Protein AF-A0A6G3LDQ8-F1 (afdb_monomer)

Nearest PDB structures (foldseek):
  8odz-assembly1_D  TM=5.316E-01  e=8.358E+00  Mus musculus
  6cgr-assembly1_4  TM=1.955E-01  e=4.296E+00  Human alphaherpesvirus 1

Secondary structure (DSSP, 8-state):
-PPPSEEEEETTEEEEE-S---PPSS---------GGGHHHHHHHHHHHHH-----EEEE-GGGPSP-

pLDDT: mean 90.47, std 8.93, range [53.56, 98.19]

Structure (mmCIF, N/CA/C/O backbone):
data_AF-A0A6G3LDQ8-F1
#
_entry.id   AF-A0A6G3LDQ8-F1
#
loop_
_atom_site.group_PDB
_atom_site.id
_atom_site.type_symbol
_atom_site.label_atom_id
_atom_site.label_alt_id
_atom_site.label_comp_id
_atom_site.label_asym_id
_atom_site.label_entity_id
_atom_site.label_seq_id
_atom_site.pdbx_PDB_ins_code
_atom_site.Cartn_x
_atom_site.Cartn_y
_atom_site.Cartn_z
_atom_site.occupancy
_atom_site.B_iso_or_equiv
_atom_site.auth_seq_id
_atom_site.auth_comp_id
_atom_site.auth_asym_id
_atom_site.auth_atom_id
_atom_site.pdbx_PDB_model_num
ATOM 1 N N . MET A 1 1 ? 10.625 5.648 11.987 1.00 65.56 1 MET A N 1
ATOM 2 C CA . MET A 1 1 ? 9.963 4.365 11.698 1.00 65.56 1 MET A CA 1
ATOM 3 C C . MET A 1 1 ? 8.867 4.194 12.731 1.00 65.56 1 MET A C 1
ATOM 5 O O . MET A 1 1 ? 9.174 4.399 13.908 1.00 65.56 1 MET A O 1
ATOM 9 N N . PRO A 1 2 ? 7.616 3.960 12.311 1.00 79.06 2 PRO A N 1
ATOM 10 C CA . PRO A 1 2 ? 6.523 3.665 13.233 1.00 79.06 2 PRO A CA 1
ATOM 11 C C . PRO A 1 2 ? 6.868 2.440 14.094 1.00 79.06 2 PRO A C 1
ATOM 13 O O . PRO A 1 2 ? 7.677 1.596 13.703 1.00 79.06 2 PRO A O 1
ATOM 16 N N . LYS A 1 3 ? 6.330 2.382 15.315 1.00 88.06 3 LYS A N 1
ATOM 17 C CA . LYS A 1 3 ? 6.584 1.264 16.228 1.00 88.06 3 LYS A CA 1
ATOM 18 C C . LYS A 1 3 ? 5.694 0.094 15.816 1.00 88.06 3 LYS A C 1
ATOM 20 O O . LYS A 1 3 ? 4.480 0.244 15.802 1.00 88.06 3 LYS A O 1
ATOM 25 N N . VAL A 1 4 ? 6.293 -1.063 15.544 1.00 91.88 4 VAL A N 1
ATOM 26 C CA . VAL A 1 4 ? 5.549 -2.292 15.239 1.00 91.88 4 VAL A CA 1
ATOM 27 C C . VAL A 1 4 ? 4.750 -2.718 16.473 1.00 91.88 4 VAL A C 1
ATOM 29 O O . VAL A 1 4 ? 5.322 -2.938 17.547 1.00 91.88 4 VAL A O 1
ATOM 32 N N . LYS A 1 5 ? 3.425 -2.777 16.333 1.00 93.19 5 LYS A N 1
ATOM 33 C CA . LYS A 1 5 ? 2.483 -3.240 17.358 1.00 93.19 5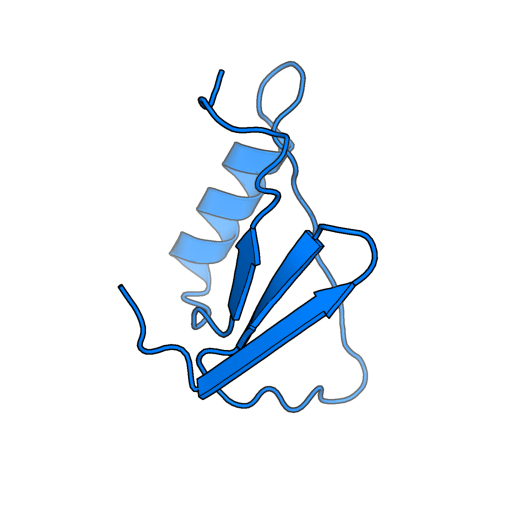 LYS A CA 1
ATOM 34 C C . LYS A 1 5 ? 2.311 -4.755 17.289 1.00 93.19 5 LYS A C 1
ATOM 36 O O . LYS A 1 5 ? 2.316 -5.408 18.331 1.00 93.19 5 LYS A O 1
ATOM 41 N N . ASN A 1 6 ? 2.178 -5.283 16.077 1.00 93.38 6 ASN A N 1
ATOM 42 C CA . ASN A 1 6 ? 2.043 -6.704 15.787 1.00 93.38 6 ASN A CA 1
ATOM 43 C C . ASN A 1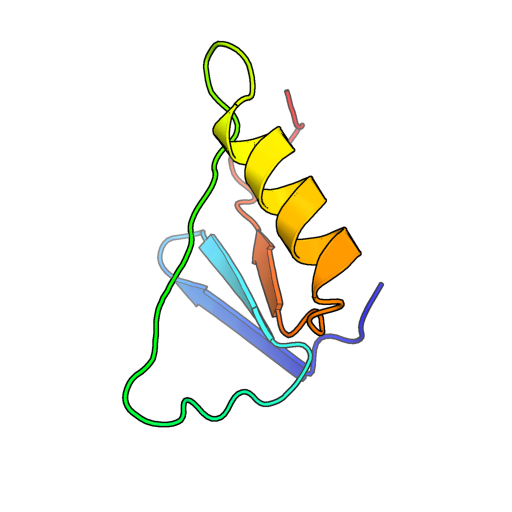 6 ? 2.803 -7.041 14.496 1.00 93.38 6 ASN A C 1
ATOM 45 O O . ASN A 1 6 ? 2.943 -6.187 13.618 1.00 93.38 6 ASN A O 1
ATOM 49 N N . GLU A 1 7 ? 3.309 -8.267 14.404 1.00 94.50 7 GLU A N 1
ATOM 50 C CA . GLU A 1 7 ? 4.045 -8.770 13.244 1.00 94.50 7 GLU A CA 1
ATOM 51 C C . GLU A 1 7 ? 3.645 -10.222 12.980 1.00 94.50 7 GLU A C 1
ATOM 53 O O . GLU A 1 7 ? 3.611 -11.038 13.904 1.00 94.50 7 GLU A O 1
ATOM 58 N N . GLU A 1 8 ? 3.346 -10.540 11.723 1.00 95.88 8 GLU A N 1
ATOM 59 C CA . GLU A 1 8 ? 2.971 -11.883 11.284 1.00 95.88 8 GLU A CA 1
ATOM 60 C C . GLU A 1 8 ? 3.740 -12.258 10.011 1.00 95.88 8 GLU A C 1
ATOM 62 O O . GLU A 1 8 ? 3.817 -11.474 9.067 1.00 95.88 8 GLU A O 1
ATOM 67 N N . GLU A 1 9 ? 4.299 -13.469 9.969 1.00 95.25 9 GLU A N 1
ATOM 68 C CA . GLU A 1 9 ? 4.932 -14.019 8.767 1.00 95.25 9 GLU A CA 1
ATOM 69 C C . GLU A 1 9 ? 4.015 -15.058 8.114 1.00 95.25 9 GLU A C 1
ATOM 71 O O . GLU A 1 9 ? 3.687 -16.085 8.713 1.00 95.25 9 GLU A O 1
ATOM 76 N N . ILE A 1 10 ? 3.651 -14.818 6.853 1.00 94.56 10 ILE A N 1
ATOM 77 C CA . ILE A 1 10 ? 2.843 -15.727 6.035 1.00 94.56 10 ILE A CA 1
ATOM 78 C C . ILE A 1 10 ? 3.603 -15.999 4.739 1.00 94.56 10 ILE A C 1
ATOM 80 O O . ILE A 1 10 ? 3.879 -15.088 3.965 1.00 94.56 10 ILE A O 1
ATOM 84 N N . GLU A 1 11 ? 3.960 -17.262 4.495 1.00 93.50 11 GLU A N 1
ATOM 85 C CA . GLU A 1 11 ? 4.650 -17.699 3.267 1.00 93.50 11 GLU A CA 1
ATOM 86 C C . GLU A 1 11 ? 5.958 -16.930 2.953 1.00 93.50 11 GLU A C 1
ATOM 88 O O . GLU A 1 11 ? 6.377 -16.818 1.798 1.00 93.50 11 GLU A O 1
ATOM 93 N N . GLY A 1 12 ? 6.648 -16.433 3.986 1.00 90.12 12 GLY A N 1
ATOM 94 C CA . GLY A 1 12 ? 7.870 -15.634 3.842 1.00 90.12 12 GLY A CA 1
ATOM 95 C C . GLY A 1 12 ? 7.628 -14.167 3.470 1.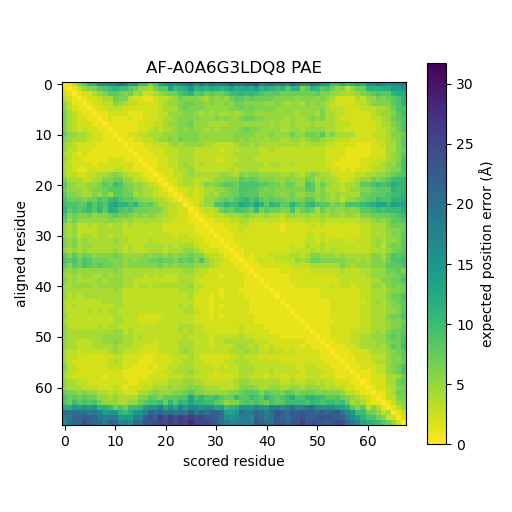00 90.12 12 GLY A C 1
ATOM 96 O O . GLY A 1 12 ? 8.562 -13.501 3.020 1.00 90.12 12 GLY A O 1
ATOM 97 N N . ILE A 1 13 ? 6.394 -13.681 3.625 1.00 94.06 13 ILE A N 1
ATOM 98 C CA . ILE A 1 13 ? 6.006 -12.268 3.585 1.00 94.06 13 ILE A CA 1
ATOM 99 C C . ILE A 1 13 ? 5.721 -11.837 5.024 1.00 94.06 13 ILE A C 1
ATOM 101 O O . ILE A 1 13 ? 4.959 -12.497 5.729 1.00 94.06 13 ILE A O 1
ATOM 105 N N . VAL A 1 14 ? 6.336 -10.741 5.453 1.00 94.38 14 VAL A N 1
ATOM 106 C CA . VAL A 1 14 ? 6.186 -10.182 6.796 1.00 94.38 14 VAL A CA 1
ATOM 107 C C . VAL A 1 14 ? 5.177 -9.041 6.736 1.00 94.38 14 VAL A C 1
ATOM 109 O O . VAL A 1 14 ? 5.377 -8.057 6.025 1.00 94.38 14 VAL A O 1
ATOM 112 N N . PHE A 1 15 ? 4.088 -9.167 7.482 1.00 95.00 15 PHE A N 1
ATOM 113 C CA . PHE A 1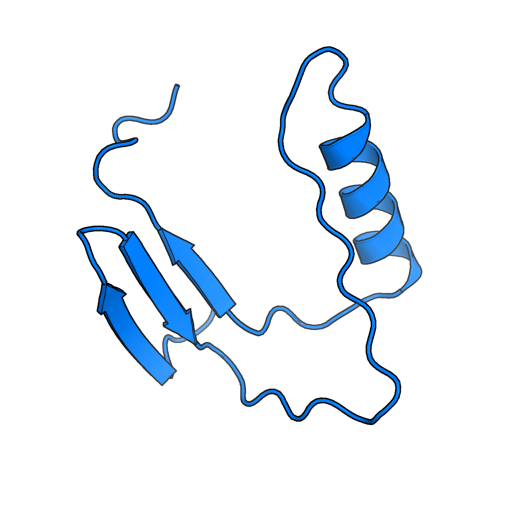 15 ? 3.076 -8.134 7.661 1.00 95.00 15 PHE A CA 1
ATOM 114 C C . PHE A 1 15 ? 3.311 -7.445 9.002 1.00 95.00 15 PHE A C 1
ATOM 116 O O . PHE A 1 15 ? 3.410 -8.106 10.034 1.00 95.00 15 PHE A O 1
ATOM 123 N N . GLN A 1 16 ? 3.404 -6.119 8.986 1.00 95.25 16 GLN A N 1
ATOM 124 C CA . GLN A 1 16 ? 3.629 -5.301 10.173 1.00 95.25 16 GLN A CA 1
ATOM 125 C C . GLN A 1 16 ? 2.445 -4.367 10.381 1.00 95.25 16 GLN A C 1
ATOM 127 O O . GLN A 1 16 ? 2.068 -3.623 9.477 1.00 95.25 16 GLN A O 1
ATOM 132 N N . GLU A 1 17 ? 1.887 -4.368 11.585 1.00 94.69 17 GLU A N 1
ATOM 133 C CA . GLU A 1 17 ? 0.808 -3.467 11.984 1.00 94.69 17 GLU A CA 1
ATOM 134 C C . GLU A 1 17 ? 1.369 -2.400 12.926 1.00 94.69 17 GLU A C 1
ATOM 136 O O . GLU A 1 17 ? 2.059 -2.709 13.903 1.00 94.69 17 GLU A O 1
ATOM 141 N N . TYR A 1 18 ? 1.081 -1.135 12.636 1.00 94.94 18 TYR A N 1
ATOM 142 C CA . TYR A 1 18 ? 1.542 0.019 13.411 1.00 94.94 18 TYR A CA 1
ATOM 143 C C . TYR A 1 18 ? 0.409 0.648 14.221 1.00 94.94 18 TYR A C 1
ATOM 145 O O . TYR A 1 18 ? 0.628 1.073 15.352 1.00 94.94 18 TYR A O 1
ATOM 153 N N . GLU A 1 19 ? -0.799 0.667 13.660 1.00 91.69 19 GLU A N 1
ATOM 154 C CA . GLU A 1 19 ? -2.001 1.245 14.259 1.00 91.69 19 GLU A CA 1
ATOM 155 C C . GLU A 1 19 ? -3.202 0.323 14.015 1.00 91.69 19 GLU A C 1
ATOM 157 O O . GLU A 1 19 ? -3.222 -0.445 13.052 1.00 91.69 19 GLU A O 1
ATOM 162 N N . ASP A 1 20 ? -4.219 0.408 14.873 1.00 89.25 20 ASP A N 1
ATOM 163 C CA . ASP A 1 20 ? -5.468 -0.325 14.654 1.00 89.25 20 ASP A CA 1
ATOM 164 C C . ASP A 1 20 ? -6.240 0.273 13.471 1.00 89.25 20 ASP A C 1
ATOM 166 O O . ASP A 1 20 ? -6.429 1.489 13.386 1.00 89.25 20 ASP A O 1
ATOM 170 N N . ILE A 1 21 ? -6.737 -0.587 12.581 1.00 86.44 21 ILE A N 1
ATOM 171 C CA . ILE A 1 21 ? -7.618 -0.196 11.480 1.00 86.44 21 ILE A CA 1
ATOM 172 C C . ILE A 1 21 ? -9.005 -0.813 11.667 1.00 86.44 21 ILE A C 1
ATOM 174 O O . ILE A 1 21 ? -9.159 -2.026 11.779 1.00 86.44 21 ILE A O 1
ATOM 178 N N . GLU A 1 22 ? -10.036 0.030 11.656 1.00 88.56 22 GLU A N 1
ATOM 179 C CA . GLU A 1 22 ? -11.432 -0.401 11.595 1.00 88.56 22 GLU A CA 1
ATOM 180 C C . GLU A 1 22 ? -12.029 0.039 10.254 1.00 88.56 22 GLU A C 1
ATOM 182 O O . GLU A 1 22 ? -12.098 1.229 9.937 1.00 88.56 22 GLU A O 1
ATOM 187 N N . LEU A 1 23 ? -12.440 -0.927 9.430 1.00 86.81 23 LEU A N 1
ATOM 188 C CA . LEU A 1 23 ? -13.035 -0.644 8.127 1.00 86.81 23 LEU A CA 1
ATOM 189 C C . LEU A 1 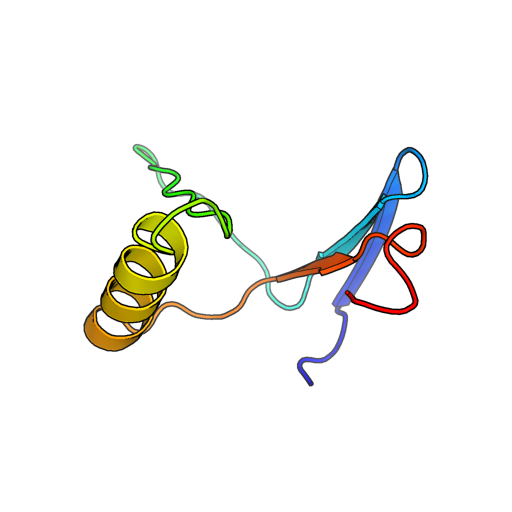23 ? -14.521 -0.320 8.285 1.00 86.81 23 LEU A C 1
ATOM 191 O O . LEU A 1 23 ? -15.329 -1.178 8.643 1.00 86.81 23 LEU A O 1
ATOM 195 N N . THR A 1 24 ? -14.900 0.908 7.944 1.00 88.50 24 THR A N 1
ATOM 196 C CA . THR A 1 24 ? -16.310 1.289 7.824 1.00 88.50 24 THR A CA 1
ATOM 197 C C . THR A 1 24 ? -16.861 0.841 6.468 1.00 88.50 24 THR A C 1
ATOM 199 O O . THR A 1 24 ? -16.161 0.862 5.458 1.00 88.50 24 THR A O 1
ATOM 202 N N . SER A 1 25 ? -18.114 0.378 6.437 1.00 90.88 25 SER A N 1
ATOM 203 C CA . SER A 1 25 ? -18.760 -0.082 5.201 1.00 90.88 25 SER A CA 1
ATOM 204 C C . SER A 1 25 ? -19.627 1.021 4.584 1.00 90.88 25 SER A C 1
ATOM 206 O O . SER A 1 25 ? -20.436 1.612 5.304 1.00 90.88 25 SER A O 1
ATOM 208 N N . PRO A 1 26 ? -19.538 1.265 3.264 1.00 90.94 26 PRO A N 1
ATOM 209 C CA . PRO A 1 26 ? -18.673 0.589 2.291 1.00 90.94 26 PRO A CA 1
ATOM 210 C C . PRO A 1 26 ? -17.208 1.054 2.372 1.00 90.94 26 PRO A C 1
ATOM 212 O O . PRO A 1 26 ? -16.942 2.239 2.549 1.00 90.94 26 PRO A O 1
ATOM 215 N N . SER A 1 27 ? -16.268 0.129 2.169 1.00 90.06 27 SER A N 1
ATOM 216 C CA . SER A 1 27 ? -14.831 0.412 2.092 1.00 90.06 27 SER A CA 1
ATOM 217 C C . SER A 1 27 ? -14.299 0.226 0.667 1.00 90.06 27 SER A C 1
ATOM 219 O O . SER A 1 27 ? -14.876 -0.499 -0.146 1.00 90.06 27 SER A O 1
ATOM 221 N N . CYS A 1 28 ? -13.198 0.908 0.346 1.00 92.06 28 CYS A N 1
ATOM 222 C CA . CYS A 1 28 ? -12.528 0.844 -0.952 1.00 92.06 28 CYS A CA 1
ATOM 223 C C . CYS A 1 28 ? -11.022 0.670 -0.746 1.00 92.06 28 CYS A C 1
ATOM 225 O O . CYS A 1 28 ? -10.438 1.333 0.110 1.00 92.06 28 CYS A O 1
ATOM 227 N N . LEU A 1 29 ? -10.401 -0.195 -1.550 1.00 93.25 29 LEU A N 1
ATOM 228 C CA . LEU A 1 29 ? -8.954 -0.377 -1.593 1.00 93.25 29 LEU A CA 1
ATOM 229 C C . LEU A 1 29 ? -8.407 0.208 -2.898 1.00 93.25 29 LEU A C 1
ATOM 231 O O . LEU A 1 29 ? -8.834 -0.178 -3.985 1.00 93.25 29 LEU A O 1
ATOM 235 N N . ILE A 1 30 ? -7.432 1.108 -2.779 1.00 94.81 30 ILE A N 1
ATOM 236 C CA . ILE A 1 30 ? -6.690 1.674 -3.910 1.00 94.81 30 ILE A CA 1
ATOM 237 C C . ILE A 1 30 ? -5.266 1.121 -3.851 1.00 94.81 30 ILE A C 1
ATOM 239 O O . ILE A 1 30 ? -4.587 1.281 -2.840 1.00 94.81 30 ILE A O 1
ATOM 243 N N . VAL A 1 31 ? -4.818 0.477 -4.931 1.00 95.00 31 VAL A N 1
ATOM 244 C CA . VAL A 1 31 ? -3.496 -0.165 -5.019 1.00 95.00 31 VAL A CA 1
ATOM 245 C C . VAL A 1 31 ? -2.720 0.393 -6.208 1.00 95.00 31 VAL A C 1
ATOM 247 O O . VAL A 1 31 ? -3.282 0.618 -7.278 1.00 95.00 31 VAL A O 1
ATOM 250 N N . GLY A 1 32 ? -1.423 0.621 -6.015 1.00 93.56 32 GLY A N 1
ATOM 251 C CA . GLY A 1 32 ? -0.544 1.267 -6.983 1.00 93.56 32 GLY A CA 1
ATOM 252 C C . GLY A 1 32 ? 0.876 0.771 -6.792 1.00 93.56 32 GLY A C 1
ATOM 253 O O . GLY A 1 32 ? 1.637 1.326 -6.005 1.00 93.56 32 GLY A O 1
ATOM 254 N N . PHE A 1 33 ? 1.212 -0.294 -7.510 1.00 91.44 33 PHE A N 1
ATOM 255 C CA . PHE A 1 33 ? 2.559 -0.847 -7.526 1.00 91.44 33 PHE A CA 1
ATOM 256 C C . PHE A 1 33 ? 3.465 -0.069 -8.493 1.00 91.44 33 PHE A C 1
ATOM 258 O O . PHE A 1 33 ? 2.971 0.566 -9.435 1.00 91.44 33 PHE A O 1
ATOM 265 N N . PRO A 1 34 ? 4.791 -0.098 -8.280 1.00 89.94 34 PRO A N 1
ATOM 266 C CA . PRO A 1 34 ? 5.740 0.368 -9.280 1.00 89.94 34 PRO A CA 1
ATOM 267 C C . PRO A 1 34 ? 5.667 -0.528 -10.527 1.00 89.94 34 PRO A C 1
ATOM 269 O O . PRO A 1 34 ? 5.784 -1.745 -10.432 1.00 89.94 34 PRO A O 1
ATOM 272 N N . ASP A 1 35 ? 5.476 0.085 -11.694 1.00 91.81 35 ASP A N 1
ATOM 273 C CA . ASP A 1 35 ? 5.442 -0.579 -13.005 1.00 91.81 35 ASP A CA 1
ATOM 274 C C . ASP A 1 35 ? 5.912 0.406 -14.099 1.00 91.81 35 ASP A C 1
ATOM 276 O O . ASP A 1 35 ? 6.309 1.541 -13.801 1.00 91.81 35 ASP A O 1
ATOM 280 N N . ALA A 1 36 ? 5.875 -0.002 -15.369 1.00 93.50 36 ALA A N 1
ATOM 281 C CA . ALA A 1 36 ? 6.215 0.807 -16.529 1.00 93.50 36 ALA A CA 1
ATOM 282 C C . ALA A 1 36 ? 5.526 2.184 -16.494 1.00 93.50 36 ALA A C 1
ATOM 284 O O . ALA A 1 36 ? 4.304 2.315 -16.418 1.00 93.50 36 ALA A O 1
ATOM 285 N N . GLY A 1 37 ? 6.339 3.241 -16.551 1.00 94.00 37 GLY A N 1
ATOM 286 C CA . GLY A 1 37 ? 5.869 4.628 -16.509 1.00 94.00 37 GLY A CA 1
ATOM 287 C C . GLY A 1 37 ? 5.491 5.146 -15.117 1.00 94.00 37 GLY A C 1
ATOM 288 O O . GLY A 1 37 ? 5.127 6.313 -15.008 1.00 94.00 37 GLY A O 1
ATOM 289 N N . LEU A 1 38 ? 5.594 4.322 -14.063 1.00 95.19 38 LEU A N 1
ATOM 290 C CA . LEU A 1 38 ? 5.384 4.685 -12.651 1.00 95.19 38 LEU A CA 1
ATOM 291 C C . LEU A 1 38 ? 4.029 5.338 -12.337 1.00 95.19 38 LEU A C 1
ATOM 293 O O . LEU A 1 38 ? 3.858 5.922 -11.267 1.00 95.19 38 LEU A O 1
ATOM 297 N N . VAL A 1 39 ? 3.050 5.224 -13.237 1.00 95.69 39 VAL A N 1
ATOM 298 C CA . VAL A 1 39 ? 1.769 5.932 -13.125 1.00 95.69 39 VAL A CA 1
ATOM 299 C C . VAL A 1 39 ? 1.063 5.564 -11.821 1.00 95.69 39 VAL A C 1
ATOM 301 O O . VAL A 1 39 ? 0.656 6.457 -11.088 1.00 95.69 39 VAL A O 1
ATOM 304 N N . GLY A 1 40 ? 1.009 4.271 -11.475 1.00 95.06 40 GLY A N 1
ATOM 305 C CA . GLY A 1 40 ? 0.398 3.798 -10.228 1.00 95.06 40 GLY A CA 1
ATOM 306 C C . GLY A 1 40 ? 1.046 4.394 -8.975 1.00 95.06 40 GLY A C 1
ATOM 307 O O . GLY A 1 40 ? 0.351 4.967 -8.135 1.00 95.06 40 GLY A O 1
ATOM 308 N N . GLY A 1 41 ? 2.378 4.329 -8.880 1.00 95.31 41 GLY A N 1
ATOM 309 C CA . GLY A 1 41 ? 3.124 4.891 -7.749 1.00 95.31 41 GLY A CA 1
ATOM 310 C C . GLY A 1 41 ? 2.981 6.413 -7.629 1.00 95.31 41 GLY A C 1
ATOM 311 O O . GLY A 1 41 ? 2.791 6.932 -6.527 1.00 95.31 41 GLY A O 1
ATOM 312 N N . ILE A 1 42 ? 2.996 7.136 -8.755 1.00 96.31 42 ILE A N 1
ATOM 313 C CA . ILE A 1 42 ? 2.809 8.595 -8.786 1.00 96.31 42 ILE A CA 1
ATOM 314 C C . ILE A 1 42 ? 1.381 8.968 -8.366 1.00 96.31 42 ILE A C 1
ATOM 316 O O . ILE A 1 42 ? 1.199 9.868 -7.544 1.00 96.31 42 ILE A O 1
ATOM 320 N N . SER A 1 43 ? 0.369 8.270 -8.890 1.00 96.56 43 SER A N 1
ATOM 321 C CA . SER A 1 43 ? -1.035 8.515 -8.552 1.00 96.56 43 SER A CA 1
ATOM 322 C C . SER A 1 43 ? -1.318 8.268 -7.070 1.00 96.56 43 SER A C 1
ATOM 324 O O . SER A 1 43 ? -1.928 9.123 -6.430 1.00 96.56 43 SER A O 1
ATOM 326 N N . ILE A 1 44 ? -0.828 7.162 -6.494 1.00 96.62 44 ILE A N 1
ATOM 327 C CA . ILE A 1 44 ? -0.975 6.906 -5.052 1.00 96.62 44 ILE A CA 1
ATOM 328 C C . ILE A 1 44 ? -0.236 7.947 -4.215 1.00 96.62 44 ILE A C 1
ATOM 330 O O . ILE A 1 44 ? -0.809 8.464 -3.259 1.00 96.62 44 ILE A O 1
ATOM 334 N N . SER A 1 45 ? 0.991 8.315 -4.589 1.00 95.88 45 SER A N 1
ATOM 335 C CA . SER A 1 45 ? 1.750 9.345 -3.864 1.00 95.88 45 SER A CA 1
ATOM 336 C C . SER A 1 45 ? 1.008 10.683 -3.831 1.00 95.88 45 SER A C 1
ATOM 338 O O . SER A 1 45 ? 1.001 11.371 -2.810 1.00 95.88 45 SER A O 1
ATOM 340 N N . HIS A 1 46 ? 0.344 11.044 -4.933 1.00 97.00 46 HIS A N 1
ATOM 341 C CA . HIS A 1 46 ? -0.515 12.222 -4.978 1.00 97.00 46 H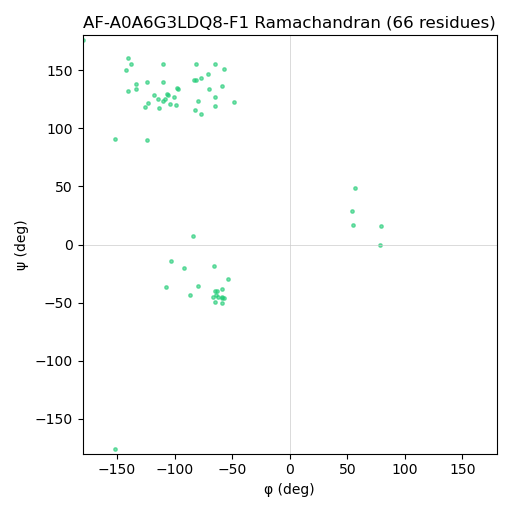IS A CA 1
ATOM 342 C C . HIS A 1 46 ? -1.721 12.078 -4.041 1.00 97.00 46 HIS A C 1
ATOM 344 O O . HIS A 1 46 ? -1.935 12.959 -3.216 1.00 97.00 46 HIS A O 1
ATOM 350 N N . ILE A 1 47 ? -2.455 10.959 -4.096 1.00 96.69 47 ILE A N 1
ATOM 351 C CA . ILE A 1 47 ? -3.615 10.704 -3.222 1.00 96.69 47 ILE A CA 1
ATOM 352 C C . ILE A 1 47 ? -3.229 10.784 -1.739 1.00 96.69 47 ILE A C 1
ATOM 354 O O . ILE A 1 47 ? -3.917 11.451 -0.968 1.00 96.69 47 ILE A O 1
ATOM 358 N N . ILE A 1 48 ? -2.114 10.159 -1.344 1.00 96.62 48 ILE A N 1
ATOM 359 C CA . ILE A 1 48 ? -1.600 10.210 0.032 1.00 96.62 48 ILE A CA 1
ATOM 360 C C . ILE A 1 48 ? -1.331 11.660 0.443 1.00 96.62 48 ILE A C 1
ATOM 362 O O . ILE A 1 48 ? -1.738 12.082 1.522 1.00 96.62 48 ILE A O 1
ATOM 366 N N . ARG A 1 49 ? -0.689 12.453 -0.422 1.00 97.12 49 ARG A N 1
ATOM 367 C CA . ARG A 1 49 ? -0.384 13.855 -0.116 1.00 97.12 49 ARG A CA 1
ATOM 368 C C . ARG A 1 49 ? -1.638 14.717 0.041 1.00 97.12 49 ARG A C 1
ATOM 370 O O . ARG A 1 49 ? -1.655 15.576 0.914 1.00 97.12 49 ARG A O 1
ATOM 377 N N . GLU A 1 50 ? -2.652 14.516 -0.799 1.00 98.19 50 GLU A N 1
ATOM 378 C CA . GLU A 1 50 ? -3.865 15.345 -0.777 1.00 98.19 50 GLU A CA 1
ATOM 379 C C . GLU A 1 50 ? -4.848 14.934 0.331 1.00 98.19 50 GLU A C 1
ATOM 381 O O . GLU A 1 50 ? -5.495 15.794 0.923 1.00 98.19 50 GLU A O 1
ATOM 386 N N . MET A 1 51 ? -4.971 13.636 0.632 1.00 95.94 51 MET A N 1
ATOM 387 C CA . MET A 1 51 ? -5.913 13.144 1.646 1.00 95.94 51 MET A CA 1
ATOM 388 C C . MET A 1 51 ? -5.309 13.030 3.049 1.00 95.94 51 MET A C 1
ATOM 390 O O . MET A 1 51 ? -6.059 12.975 4.020 1.00 95.94 51 MET A O 1
ATOM 394 N N . GLY A 1 52 ? -3.979 12.964 3.164 1.00 94.62 52 GLY A N 1
ATOM 395 C CA . GLY A 1 52 ? -3.278 12.792 4.437 1.00 94.62 52 GLY A CA 1
ATOM 396 C C . GLY A 1 52 ? -3.696 11.543 5.226 1.00 94.62 52 GLY A C 1
ATOM 397 O O . GLY A 1 52 ? -3.997 11.678 6.414 1.00 94.62 52 GLY A O 1
ATOM 398 N N . PRO A 1 53 ? -3.760 10.342 4.613 1.00 92.62 53 PRO A N 1
ATOM 399 C CA . PRO A 1 53 ? -4.066 9.128 5.353 1.00 92.62 53 PRO A CA 1
ATOM 400 C C . PRO A 1 53 ? -2.959 8.825 6.370 1.00 92.62 53 PRO A C 1
ATOM 402 O O . PRO A 1 53 ? -1.803 9.219 6.197 1.00 92.62 53 PRO A O 1
ATOM 405 N N . ILE A 1 54 ? -3.317 8.091 7.420 1.00 91.81 54 ILE A N 1
ATOM 406 C CA . ILE A 1 54 ? -2.357 7.585 8.402 1.00 91.81 54 ILE A CA 1
ATOM 407 C C . ILE A 1 54 ? -1.709 6.292 7.896 1.00 91.81 54 ILE A C 1
ATOM 409 O O . ILE A 1 54 ? -2.364 5.455 7.275 1.00 91.81 54 ILE A O 1
ATOM 413 N N . GLU A 1 55 ? -0.415 6.128 8.159 1.00 93.50 55 GLU A N 1
ATOM 414 C CA . GLU A 1 55 ? 0.296 4.874 7.906 1.00 93.50 55 GLU A CA 1
ATOM 415 C C . GLU A 1 55 ? -0.067 3.871 9.009 1.00 93.50 55 GLU A C 1
ATOM 417 O O . GLU A 1 55 ? 0.272 4.079 10.171 1.00 93.50 55 GLU A O 1
ATOM 422 N N . VAL A 1 56 ? -0.782 2.802 8.652 1.00 94.94 56 VAL A N 1
ATOM 423 C CA . VAL A 1 56 ? -1.294 1.810 9.620 1.00 94.94 56 VAL A CA 1
ATOM 424 C C . VAL A 1 56 ? -0.491 0.514 9.652 1.00 94.94 56 VAL A C 1
ATOM 426 O O . VAL A 1 56 ? -0.638 -0.273 10.581 1.00 94.94 56 VAL A O 1
ATOM 429 N N . GLY A 1 57 ? 0.362 0.279 8.658 1.00 94.94 57 GLY A N 1
ATOM 430 C CA . GLY A 1 57 ? 1.125 -0.954 8.545 1.00 94.94 57 GLY A CA 1
ATOM 431 C C . GLY A 1 57 ? 2.042 -0.978 7.330 1.00 94.94 57 GLY A C 1
ATOM 432 O O . GLY A 1 57 ? 2.032 -0.063 6.504 1.00 94.94 57 GLY A O 1
ATOM 433 N N . GLY A 1 58 ? 2.828 -2.044 7.232 1.00 93.69 58 GLY A N 1
ATOM 434 C CA . GLY A 1 58 ? 3.775 -2.303 6.156 1.00 93.69 58 GLY A CA 1
ATOM 435 C C . GLY A 1 58 ? 3.794 -3.776 5.762 1.00 93.69 58 GLY A C 1
ATOM 436 O O . GLY A 1 58 ? 3.364 -4.648 6.515 1.00 93.69 58 GLY A O 1
ATOM 437 N N . ILE A 1 59 ? 4.293 -4.042 4.558 1.00 93.19 59 ILE A N 1
ATOM 438 C CA . ILE A 1 59 ? 4.551 -5.392 4.059 1.00 93.19 59 ILE A CA 1
ATOM 439 C C . ILE A 1 59 ? 6.024 -5.437 3.672 1.00 93.19 59 ILE A C 1
ATOM 441 O O . ILE A 1 59 ? 6.456 -4.657 2.822 1.00 93.19 59 ILE A O 1
ATOM 445 N N . ASP A 1 60 ? 6.777 -6.343 4.282 1.00 91.38 60 ASP A N 1
ATOM 446 C CA . ASP A 1 60 ? 8.160 -6.628 3.927 1.00 91.38 60 ASP A CA 1
ATOM 447 C C . ASP A 1 60 ? 8.254 -8.013 3.277 1.00 91.38 60 ASP A C 1
ATOM 449 O O . ASP A 1 60 ? 7.593 -8.975 3.671 1.00 91.38 60 ASP A O 1
ATOM 453 N N . ILE A 1 61 ? 9.073 -8.113 2.237 1.00 90.69 61 ILE A N 1
ATOM 454 C CA . ILE A 1 61 ? 9.321 -9.357 1.514 1.00 90.69 61 ILE A CA 1
ATOM 455 C C . ILE A 1 61 ? 10.833 -9.570 1.546 1.00 90.69 61 ILE A C 1
ATOM 457 O O . ILE A 1 61 ? 11.526 -9.152 0.614 1.00 90.69 61 ILE A O 1
ATOM 461 N N . PRO A 1 62 ? 11.372 -10.261 2.570 1.00 85.81 62 PRO A N 1
ATOM 462 C CA . PRO A 1 62 ? 12.815 -10.411 2.757 1.00 85.81 62 PRO A CA 1
ATOM 463 C C . PRO A 1 62 ? 13.547 -10.962 1.526 1.00 85.81 62 PRO A C 1
ATOM 465 O O . PRO A 1 62 ? 14.696 -10.606 1.265 1.00 85.81 62 PRO A 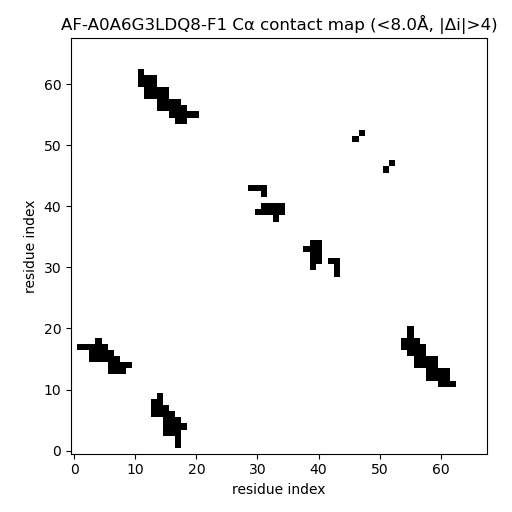O 1
ATOM 468 N N . 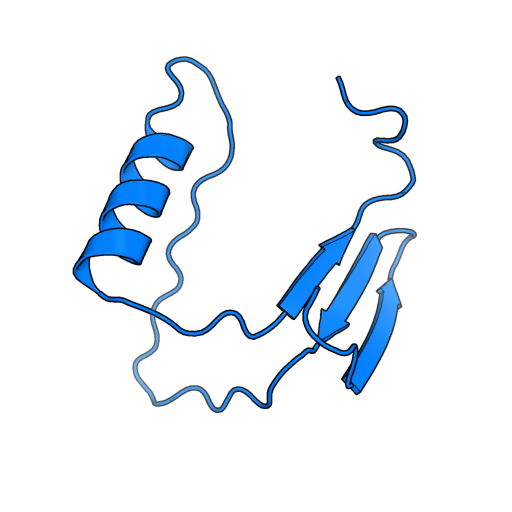ARG A 1 63 ? 12.869 -11.785 0.714 1.00 82.06 63 ARG A N 1
ATOM 469 C CA . ARG A 1 63 ? 13.402 -12.343 -0.542 1.00 82.06 63 ARG A CA 1
ATOM 470 C C . ARG A 1 63 ? 13.669 -11.309 -1.640 1.00 82.06 63 ARG A C 1
ATOM 472 O O . ARG A 1 63 ? 14.407 -11.625 -2.567 1.00 82.06 63 ARG A O 1
ATOM 479 N N . LEU A 1 64 ? 13.089 -10.112 -1.557 1.00 80.00 64 LEU A N 1
ATOM 480 C CA . LEU A 1 64 ? 13.372 -8.997 -2.467 1.00 80.00 64 LEU A CA 1
ATOM 481 C C . LEU A 1 64 ? 14.618 -8.195 -2.046 1.00 80.00 64 LEU A C 1
ATOM 483 O O . LEU A 1 64 ? 14.906 -7.164 -2.643 1.00 80.00 64 LEU A O 1
ATOM 487 N N . THR A 1 65 ? 15.367 -8.668 -1.042 1.00 77.62 65 THR A N 1
ATOM 488 C CA . THR A 1 65 ? 16.589 -8.027 -0.536 1.00 77.62 65 THR A CA 1
ATOM 489 C C . THR A 1 65 ? 17.846 -8.676 -1.153 1.00 77.62 65 THR A C 1
ATOM 491 O O . THR A 1 65 ? 17.943 -9.905 -1.149 1.00 77.62 65 THR A O 1
ATOM 494 N N . PRO A 1 66 ? 18.852 -7.908 -1.627 1.00 56.69 66 PRO A N 1
ATOM 495 C CA . PRO A 1 66 ? 18.933 -6.450 -1.601 1.00 56.69 66 PRO A CA 1
ATOM 496 C C . PRO A 1 66 ? 17.944 -5.823 -2.593 1.00 56.69 66 PRO A C 1
ATOM 498 O O . PRO A 1 66 ? 17.689 -6.423 -3.636 1.00 56.69 66 PRO A O 1
ATOM 501 N N . PRO A 1 67 ? 17.391 -4.641 -2.271 1.00 61.00 67 PRO A N 1
ATOM 502 C CA . PRO A 1 67 ? 16.452 -3.967 -3.155 1.00 61.00 67 PRO A CA 1
ATOM 503 C C . PRO A 1 67 ? 17.122 -3.710 -4.510 1.00 61.00 67 PRO A C 1
ATOM 505 O O . PRO A 1 67 ? 18.290 -3.310 -4.556 1.00 61.00 67 PRO A O 1
ATOM 508 N N . VAL A 1 68 ? 16.391 -3.963 -5.595 1.00 53.56 68 VAL A N 1
ATOM 509 C CA . VAL A 1 68 ? 16.740 -3.455 -6.931 1.00 53.56 68 VAL A CA 1
ATOM 510 C C . VAL A 1 68 ? 16.392 -1.975 -7.002 1.00 53.56 68 VAL A C 1
ATOM 512 O O . VAL A 1 68 ? 15.307 -1.616 -6.489 1.00 53.56 68 VAL A O 1
#

Foldseek 3Di:
DADFPDWDADPQKIKTFR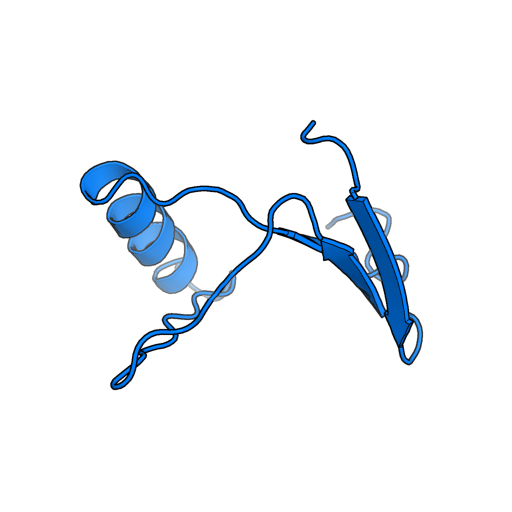ADDDDDPPDDDQAADQDVPSPSVVVVVVVCVVVVDDDGIDIDRCVCPPPD

Mean predicted aligned error: 4.9 Å

Radius of gyration: 14.06 Å; Cα contacts (8 Å, |Δi|>4): 69; chains: 1; bounding box: 38×33×34 Å

Solvent-accessible surface area (backbone atoms only — not comparable to full-atom values): 4486 Å² total; per-residue (Å²): 129,83,63,73,72,47,76,50,76,57,97,71,33,37,40,36,33,47,47,92,84,82,86,59,87,90,73,86,88,89,84,47,61,82,53,91,87,36,55,40,36,52,52,46,55,48,50,45,68,75,68,60,71,80,84,40,58,52,77,46,52,68,85,58,59,76,77,128

Sequence (68 aa):
MPKVKNEEEIEGIVFQEYEDIELTSPSCLIVGFPDAGLVGGISISHIIREMGPIEVGGIDIPRLTPPV